Protein AF-V4PHC7-F1 (afdb_monomer_lite)

Foldseek 3Di:
DDDDDDPDDVVVVVVVVVVVVVVPPDDDPDDDDDVDQWDFPAADPLFAKTWTARVVPRFIWIWHWFDFPPDIDIWIFTDDPVLSVCCVVDVVSSSVVLVCVLVVVRVVRTPDHADPRGGHGDGRDPPD

Radius of gyration: 21.09 Å; chains: 1; bounding box: 38×78×30 Å

pLDDT: mean 83.32, std 17.75, range [35.28, 98.62]

Structure (mmCIF, N/CA/C/O backbone):
data_AF-V4PHC7-F1
#
_entry.id   AF-V4PHC7-F1
#
loop_
_atom_site.group_PDB
_atom_site.id
_atom_site.type_symbol
_atom_site.label_atom_id
_atom_site.label_alt_id
_atom_site.label_comp_id
_atom_site.label_asym_id
_atom_site.label_entity_id
_atom_site.label_seq_id
_atom_site.pdbx_PDB_ins_code
_atom_site.Cartn_x
_atom_site.Cartn_y
_atom_site.Cartn_z
_atom_site.occupancy
_atom_site.B_iso_or_equiv
_atom_site.auth_seq_id
_atom_site.auth_comp_id
_atom_site.auth_asym_id
_atom_site.auth_atom_id
_atom_site.pdbx_PDB_model_num
ATOM 1 N N . MET A 1 1 ? -21.328 -63.460 11.878 1.00 35.28 1 MET A N 1
ATOM 2 C CA . MET A 1 1 ? -19.938 -63.668 12.332 1.00 35.28 1 MET A CA 1
ATOM 3 C C . MET A 1 1 ? -19.053 -62.708 11.525 1.00 35.28 1 MET A C 1
ATOM 5 O O . MET A 1 1 ? -18.868 -62.957 10.348 1.00 35.28 1 MET A O 1
ATOM 9 N N . VAL A 1 2 ? -18.762 -61.546 12.148 1.00 56.44 2 VAL A N 1
ATOM 10 C CA . VAL A 1 2 ? -17.719 -60.467 12.045 1.00 56.44 2 VAL A CA 1
ATOM 11 C C . VAL A 1 2 ? -16.686 -60.485 10.881 1.00 56.44 2 VAL A C 1
ATOM 13 O O . VAL A 1 2 ? -16.373 -61.593 10.458 1.00 56.44 2 VAL A O 1
ATOM 16 N N . PRO A 1 3 ? -16.003 -59.374 10.456 1.00 56.47 3 PRO A N 1
ATOM 17 C CA . PRO A 1 3 ? -16.120 -57.897 10.677 1.00 56.47 3 PRO A CA 1
ATOM 18 C C . PRO A 1 3 ? -16.253 -57.087 9.346 1.00 56.47 3 PRO A C 1
ATOM 20 O O . PRO A 1 3 ? -16.046 -57.626 8.270 1.00 56.47 3 PRO A O 1
ATOM 23 N N . GLY A 1 4 ? -16.638 -55.804 9.277 1.00 59.47 4 GLY A N 1
ATOM 24 C CA . GLY A 1 4 ? -16.022 -54.621 9.900 1.00 59.47 4 GLY A CA 1
ATOM 25 C C . GLY A 1 4 ? -14.859 -54.079 9.041 1.00 59.47 4 GLY A C 1
ATOM 26 O O . GLY A 1 4 ? -13.719 -54.490 9.225 1.00 59.47 4 GLY A O 1
ATOM 27 N N . GLY A 1 5 ? -15.146 -53.161 8.106 1.00 46.72 5 GLY A N 1
ATOM 28 C CA . GLY A 1 5 ? -14.182 -52.606 7.143 1.00 46.72 5 GLY A CA 1
ATOM 29 C C . GLY A 1 5 ? -14.080 -51.077 7.183 1.00 4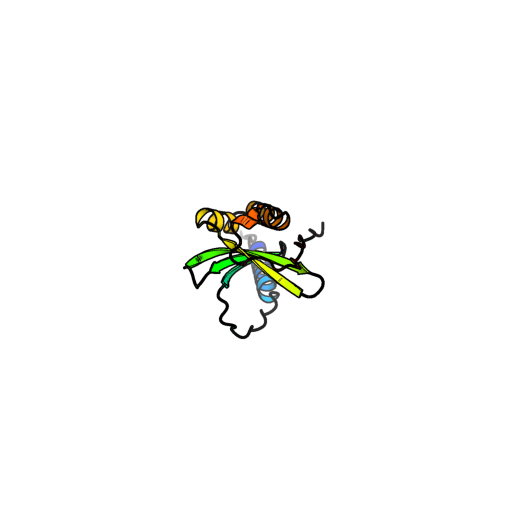6.72 5 GLY A C 1
ATOM 30 O O . GLY A 1 5 ? -14.729 -50.392 6.407 1.00 46.72 5 GLY A O 1
ATOM 31 N N . TRP A 1 6 ? -13.280 -50.576 8.126 1.00 49.25 6 TRP A N 1
ATOM 32 C CA . TRP A 1 6 ? -12.357 -49.436 8.020 1.00 49.25 6 TRP A CA 1
ATOM 33 C C . TRP A 1 6 ? -12.732 -48.245 7.111 1.00 49.25 6 TRP A C 1
ATOM 35 O O . TRP A 1 6 ? -12.314 -48.159 5.959 1.00 49.25 6 TRP A O 1
ATOM 45 N N . VAL A 1 7 ? -13.367 -47.2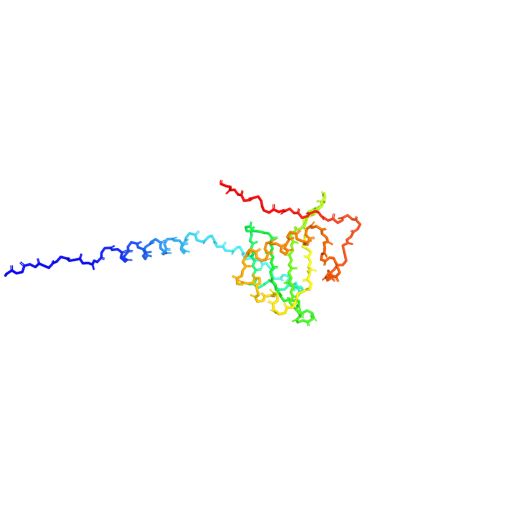25 7.696 1.00 52.34 7 VAL A N 1
ATOM 46 C CA . VAL A 1 7 ? -13.381 -45.846 7.173 1.00 52.34 7 VAL A CA 1
ATOM 47 C C . VAL A 1 7 ? -12.350 -45.044 7.974 1.00 52.34 7 VAL A C 1
ATOM 49 O O . VAL A 1 7 ? -12.683 -44.455 8.995 1.00 52.34 7 VAL A O 1
ATOM 52 N N . GLY A 1 8 ? -11.066 -45.100 7.603 1.00 52.91 8 GLY A N 1
ATOM 53 C CA . GLY A 1 8 ? -10.007 -44.504 8.444 1.00 52.91 8 GLY A CA 1
ATOM 54 C C . GLY A 1 8 ? -8.764 -43.960 7.740 1.00 52.91 8 GLY A C 1
ATOM 55 O O . GLY A 1 8 ? -7.926 -43.351 8.395 1.00 52.91 8 GLY A O 1
ATOM 56 N N . VAL A 1 9 ? -8.615 -44.136 6.424 1.00 53.00 9 VAL A N 1
ATOM 57 C CA . VAL A 1 9 ? -7.340 -43.825 5.741 1.00 53.00 9 VAL A CA 1
ATOM 58 C C . VAL A 1 9 ? -7.288 -42.392 5.179 1.00 53.00 9 VAL A C 1
ATOM 60 O O . VAL A 1 9 ? -6.210 -41.817 5.054 1.00 53.00 9 VAL A O 1
ATOM 63 N N . GLY A 1 10 ? -8.435 -41.760 4.904 1.00 50.09 10 GLY A N 1
ATOM 64 C CA . GLY A 1 10 ? -8.477 -40.439 4.255 1.00 50.09 10 GLY A CA 1
ATOM 65 C C . GLY A 1 10 ? -8.034 -39.262 5.136 1.00 50.09 10 GLY A C 1
ATOM 66 O O . GLY A 1 10 ? -7.378 -38.342 4.654 1.00 50.09 10 GLY A O 1
ATOM 67 N N . VAL A 1 11 ? -8.347 -39.291 6.436 1.00 56.66 11 VAL A N 1
ATOM 68 C CA . VAL A 1 11 ? -8.081 -38.156 7.345 1.00 56.66 11 VAL A CA 1
ATOM 69 C C . VAL A 1 11 ? -6.593 -38.041 7.677 1.00 56.66 11 VAL A C 1
ATOM 71 O O . VAL A 1 11 ? -6.054 -36.937 7.715 1.00 56.66 11 VAL A O 1
ATOM 74 N N . ALA A 1 12 ? -5.903 -39.173 7.846 1.00 61.03 12 ALA A N 1
ATOM 75 C CA . ALA A 1 12 ? -4.482 -39.191 8.181 1.00 61.03 12 ALA A CA 1
ATOM 76 C C . ALA A 1 12 ? -3.617 -38.593 7.059 1.00 61.03 12 ALA A C 1
ATOM 78 O O . ALA A 1 12 ? -2.723 -37.798 7.334 1.00 61.03 12 ALA A O 1
ATOM 79 N N . ALA A 1 13 ? -3.914 -38.908 5.794 1.00 64.69 13 ALA A N 1
ATOM 80 C CA . ALA A 1 13 ? -3.155 -38.393 4.655 1.00 64.69 13 ALA A CA 1
ATOM 81 C C . ALA A 1 13 ? -3.297 -36.869 4.496 1.00 64.69 13 ALA A C 1
ATOM 83 O O . ALA A 1 13 ? -2.303 -36.177 4.281 1.00 64.69 13 ALA A O 1
ATOM 84 N N . ALA A 1 14 ? -4.511 -36.334 4.663 1.00 65.38 14 ALA A N 1
ATOM 85 C CA . ALA A 1 14 ? -4.753 -34.893 4.612 1.00 65.38 14 ALA A CA 1
ATOM 86 C C . ALA A 1 14 ? -4.049 -34.153 5.761 1.00 65.38 14 ALA A C 1
ATOM 88 O O . ALA A 1 14 ? -3.468 -33.090 5.548 1.00 65.38 14 ALA A O 1
ATOM 89 N N . PHE A 1 15 ? -4.036 -34.744 6.960 1.00 72.75 15 PHE A N 1
ATOM 90 C CA . PHE A 1 15 ? -3.337 -34.179 8.112 1.00 72.75 15 PHE A CA 1
ATOM 91 C C . PHE A 1 15 ? -1.820 -34.166 7.910 1.00 72.75 15 PHE A C 1
ATOM 93 O O . PHE A 1 15 ? -1.177 -33.167 8.212 1.00 72.75 15 PHE A O 1
ATOM 100 N N . VAL A 1 16 ? -1.256 -35.236 7.342 1.00 75.44 16 VAL A N 1
ATOM 101 C CA . VAL A 1 16 ? 0.175 -35.331 7.009 1.00 75.44 16 VAL A CA 1
ATOM 102 C C . VAL A 1 16 ? 0.561 -34.322 5.927 1.00 75.44 16 VAL A C 1
ATOM 104 O O . VAL A 1 16 ? 1.596 -33.671 6.052 1.00 75.44 16 VAL A O 1
ATOM 107 N N . LEU A 1 17 ? -0.273 -34.135 4.901 1.00 72.12 17 LEU A N 1
ATOM 108 C CA . LEU A 1 17 ? -0.021 -33.157 3.841 1.00 72.12 17 LEU A CA 1
ATOM 109 C C . LEU A 1 17 ? -0.107 -31.714 4.363 1.00 72.12 17 LEU A C 1
ATOM 111 O O . LEU A 1 17 ? 0.725 -30.882 4.008 1.00 72.12 17 LEU A O 1
ATOM 115 N N . LEU A 1 18 ? -1.069 -31.429 5.247 1.00 74.12 18 LEU A N 1
ATOM 116 C CA . LEU A 1 18 ? -1.203 -30.129 5.904 1.00 74.12 18 LEU A CA 1
ATOM 117 C C . LEU A 1 18 ? -0.020 -29.848 6.842 1.00 74.12 18 LEU A C 1
ATOM 119 O O . LEU A 1 18 ? 0.522 -28.744 6.830 1.00 74.12 18 LEU A O 1
ATOM 123 N N . LEU A 1 19 ? 0.426 -30.851 7.606 1.00 74.25 19 LEU A N 1
ATOM 124 C CA . LEU A 1 19 ? 1.619 -30.739 8.447 1.00 74.25 19 LEU A CA 1
ATOM 125 C C . LEU A 1 19 ? 2.869 -30.492 7.597 1.00 74.25 19 LEU A C 1
ATOM 127 O O . LEU A 1 19 ? 3.679 -29.634 7.933 1.00 74.25 19 LEU A O 1
ATOM 131 N N . LEU A 1 20 ? 3.004 -31.192 6.467 1.00 73.25 20 LEU A N 1
ATOM 132 C CA . LEU A 1 20 ? 4.106 -30.996 5.529 1.00 73.25 20 LEU A CA 1
ATOM 133 C C . LEU A 1 20 ? 4.086 -29.581 4.933 1.00 73.25 20 LEU A C 1
ATOM 135 O O . LEU A 1 20 ? 5.120 -28.925 4.883 1.00 73.25 20 LEU A O 1
ATOM 139 N N . MET A 1 21 ? 2.913 -29.075 4.547 1.00 73.69 21 MET A N 1
ATOM 140 C CA . MET A 1 21 ? 2.740 -27.705 4.047 1.00 73.69 21 MET A CA 1
ATOM 141 C C . MET A 1 21 ? 3.093 -26.646 5.097 1.00 73.69 21 MET A C 1
ATOM 143 O O . MET A 1 21 ? 3.699 -25.633 4.755 1.00 73.69 21 MET A O 1
ATOM 147 N N . LEU A 1 22 ? 2.766 -26.885 6.371 1.00 71.19 22 LEU A N 1
ATOM 148 C CA . LEU A 1 22 ? 3.160 -26.014 7.483 1.00 71.19 22 LEU A CA 1
ATOM 149 C C . LEU A 1 22 ? 4.676 -26.054 7.736 1.00 71.19 22 LEU A C 1
ATOM 151 O O . LEU A 1 22 ? 5.276 -25.014 7.994 1.00 71.19 22 LEU A O 1
ATOM 155 N N . VAL A 1 23 ? 5.313 -27.222 7.604 1.00 69.94 23 VAL A N 1
ATOM 156 C CA . VAL A 1 23 ? 6.765 -27.398 7.803 1.00 69.94 23 VAL A CA 1
ATOM 157 C C . VAL A 1 23 ? 7.590 -26.853 6.627 1.00 69.94 23 VAL A C 1
ATOM 159 O O . VAL A 1 23 ? 8.720 -26.408 6.822 1.00 69.94 23 VAL A O 1
ATOM 162 N N . LEU A 1 24 ? 7.034 -26.818 5.411 1.00 74.25 24 LEU A N 1
ATOM 163 C CA . LEU A 1 24 ? 7.690 -26.247 4.226 1.00 74.25 24 LEU A CA 1
ATOM 164 C C . LEU A 1 24 ? 7.639 -24.711 4.163 1.00 74.25 24 LEU A C 1
ATOM 166 O O . LEU A 1 24 ? 8.209 -24.110 3.245 1.00 74.25 24 LEU A O 1
ATOM 170 N N . GLN A 1 25 ? 7.001 -24.049 5.129 1.00 66.50 25 GLN A N 1
ATOM 171 C CA . GLN A 1 25 ? 7.042 -22.594 5.214 1.00 66.50 25 GLN A CA 1
ATOM 172 C C . GLN A 1 25 ? 8.459 -22.149 5.594 1.00 66.50 25 GLN A C 1
ATOM 174 O O . GLN A 1 25 ? 8.911 -22.329 6.724 1.00 66.50 25 GLN A O 1
ATOM 179 N N . LYS A 1 26 ? 9.187 -21.562 4.635 1.00 66.81 26 LYS A N 1
ATOM 180 C CA . LYS A 1 26 ? 10.526 -21.009 4.884 1.00 66.81 26 LYS A CA 1
ATOM 181 C C . LYS A 1 26 ? 10.462 -20.010 6.051 1.00 66.81 26 LYS A C 1
ATOM 183 O O . LYS A 1 26 ? 9.583 -19.143 6.041 1.00 66.81 26 LYS A O 1
ATOM 188 N N . PRO A 1 27 ? 11.395 -20.070 7.019 1.00 59.03 27 PRO A N 1
ATOM 189 C CA . PRO A 1 27 ? 11.405 -19.137 8.136 1.00 59.03 27 PRO A CA 1
ATOM 190 C C . PRO A 1 27 ? 11.525 -17.703 7.611 1.00 59.03 27 PRO A C 1
ATOM 192 O O . PRO A 1 27 ? 12.406 -17.392 6.802 1.00 59.03 27 PRO A O 1
ATOM 195 N N . LYS A 1 28 ? 10.628 -16.818 8.060 1.00 61.09 28 LYS A N 1
ATOM 196 C CA . LYS A 1 28 ? 10.722 -15.385 7.763 1.00 61.09 28 LYS A CA 1
ATOM 197 C C . LYS A 1 28 ? 12.027 -14.872 8.380 1.00 61.09 28 LYS A C 1
ATOM 199 O O . LYS A 1 28 ? 12.242 -15.030 9.579 1.00 61.09 28 LYS A O 1
ATOM 204 N N . LYS A 1 29 ? 12.919 -14.300 7.563 1.00 58.00 29 LYS A N 1
ATOM 205 C CA . LYS A 1 29 ? 14.182 -13.726 8.055 1.00 58.00 29 LYS A CA 1
ATOM 206 C C . LYS A 1 29 ? 13.873 -12.645 9.104 1.00 58.00 29 LYS A C 1
ATOM 208 O O . LYS A 1 29 ? 12.965 -11.848 8.861 1.00 58.00 29 LYS A O 1
ATOM 213 N N . PRO A 1 30 ? 14.601 -12.588 10.233 1.00 48.62 30 PRO A N 1
ATOM 214 C CA . PRO A 1 30 ? 14.408 -11.531 11.215 1.00 48.62 30 PRO A CA 1
ATOM 215 C C . PRO A 1 30 ? 14.804 -10.191 10.589 1.00 48.62 30 PRO A C 1
ATOM 217 O O . PRO A 1 30 ? 15.944 -9.999 10.166 1.00 48.62 30 PRO A O 1
ATOM 220 N N . VAL A 1 31 ? 13.843 -9.275 10.501 1.00 57.81 31 VAL A N 1
ATOM 221 C CA . VAL A 1 31 ? 14.064 -7.901 10.046 1.00 57.81 31 VAL A CA 1
ATOM 222 C C . VAL A 1 31 ? 14.322 -7.046 11.286 1.00 57.81 31 VAL A C 1
ATOM 224 O O . VAL A 1 31 ? 13.556 -7.097 12.247 1.00 57.81 31 VAL A O 1
ATOM 227 N N . LYS A 1 32 ? 15.422 -6.285 11.294 1.00 44.59 32 LYS A N 1
ATOM 228 C CA . LYS A 1 32 ? 15.722 -5.312 12.356 1.00 44.59 32 LYS A CA 1
ATOM 229 C C . LYS A 1 32 ? 14.581 -4.280 12.387 1.00 44.59 32 LYS A C 1
ATOM 231 O O . LYS A 1 32 ? 14.261 -3.773 11.312 1.00 44.59 32 LYS A O 1
ATOM 236 N N . PRO A 1 33 ? 13.968 -3.959 13.543 1.00 51.72 33 PRO A N 1
ATOM 237 C CA . PRO A 1 33 ? 12.849 -3.029 13.570 1.00 51.72 33 PRO A CA 1
ATOM 238 C C . PRO A 1 33 ? 13.373 -1.630 13.248 1.00 51.72 33 PRO A C 1
ATOM 240 O O . PRO A 1 33 ? 13.948 -0.942 14.088 1.00 51.72 33 PRO A O 1
ATOM 243 N N . VAL A 1 34 ? 13.221 -1.227 11.993 1.00 58.34 34 VAL A N 1
ATOM 244 C CA . VAL A 1 34 ? 13.156 0.185 11.643 1.00 58.34 34 VAL A CA 1
ATOM 245 C C . VAL A 1 34 ? 11.807 0.643 12.187 1.00 58.34 34 VAL A C 1
ATOM 247 O O . VAL A 1 34 ? 10.797 0.021 11.860 1.00 58.34 34 VAL A O 1
ATOM 250 N N . ILE A 1 35 ? 11.775 1.660 13.055 1.00 60.84 35 ILE A N 1
ATOM 251 C CA . ILE A 1 35 ? 10.505 2.281 13.453 1.00 60.84 35 ILE A CA 1
ATOM 252 C C . ILE A 1 35 ? 9.973 2.988 12.204 1.00 60.84 35 ILE A C 1
ATOM 254 O O . ILE A 1 35 ? 10.343 4.119 11.894 1.00 60.84 35 ILE A O 1
ATOM 258 N N . SER A 1 36 ? 9.207 2.235 11.423 1.00 80.25 36 SER A N 1
ATOM 259 C CA . SER A 1 36 ? 8.533 2.666 10.212 1.00 80.25 36 SER A CA 1
ATOM 260 C C . SER A 1 36 ? 7.210 3.285 10.623 1.00 80.25 36 SER A C 1
ATOM 262 O O . SER A 1 36 ? 6.449 2.667 11.357 1.00 80.25 36 SER A O 1
ATOM 264 N N . ARG A 1 37 ? 6.916 4.486 10.123 1.00 91.88 37 ARG A N 1
ATOM 265 C CA . ARG A 1 37 ? 5.602 5.120 10.288 1.00 91.88 37 ARG A CA 1
ATOM 266 C C . ARG A 1 37 ? 4.461 4.216 9.804 1.00 91.88 37 ARG A C 1
ATOM 268 O O . ARG A 1 37 ? 3.355 4.286 10.331 1.00 91.88 37 ARG A O 1
ATOM 275 N N . PHE A 1 38 ? 4.720 3.422 8.772 1.00 94.50 38 PHE A N 1
ATOM 276 C CA . PHE A 1 38 ? 3.745 2.532 8.165 1.00 94.50 38 PHE A CA 1
ATOM 277 C C . PHE A 1 38 ? 3.934 1.125 8.715 1.00 94.50 38 PHE A C 1
ATOM 279 O O . PHE A 1 38 ? 5.007 0.528 8.575 1.00 94.50 38 PHE A O 1
ATOM 286 N N . LYS A 1 39 ? 2.884 0.610 9.351 1.00 95.56 39 LYS A N 1
ATOM 287 C CA . LYS A 1 39 ? 2.837 -0.745 9.883 1.00 95.56 39 LYS A CA 1
ATOM 288 C C . LYS A 1 39 ? 1.945 -1.614 9.011 1.00 95.56 39 LYS A C 1
ATOM 290 O O . LYS A 1 39 ? 0.721 -1.496 9.063 1.00 95.56 39 LYS A O 1
ATOM 295 N N . ASP A 1 40 ? 2.566 -2.522 8.270 1.00 95.75 40 ASP A N 1
ATOM 296 C CA . ASP A 1 40 ? 1.851 -3.510 7.469 1.00 95.75 40 ASP A CA 1
ATOM 297 C C . ASP A 1 40 ? 1.063 -4.475 8.359 1.00 95.75 40 ASP A C 1
ATOM 299 O O . ASP A 1 40 ? 1.582 -5.048 9.323 1.00 95.75 40 ASP A O 1
ATOM 303 N N . THR A 1 41 ? -0.193 -4.698 7.996 1.00 96.62 41 THR A N 1
ATOM 304 C CA . THR A 1 41 ? -1.073 -5.704 8.602 1.00 96.62 41 THR A CA 1
ATOM 305 C C . THR A 1 41 ? -1.322 -6.869 7.649 1.00 96.62 41 THR A C 1
ATOM 307 O O . THR A 1 41 ? -1.481 -8.005 8.095 1.00 96.62 41 THR A O 1
ATOM 310 N N . LEU A 1 42 ? -1.288 -6.611 6.338 1.00 96.44 42 LEU A N 1
ATOM 311 C CA . LEU A 1 42 ? -1.422 -7.609 5.283 1.00 96.44 42 LEU A CA 1
ATOM 312 C C . LEU A 1 42 ? -0.445 -7.297 4.151 1.00 96.44 42 LEU A C 1
ATOM 314 O O . LEU A 1 42 ? -0.372 -6.170 3.677 1.00 96.44 42 LEU A O 1
ATOM 318 N N . VAL A 1 43 ? 0.273 -8.317 3.678 1.00 95.56 43 VAL A N 1
ATOM 319 C CA . VAL A 1 43 ? 1.188 -8.206 2.534 1.00 95.56 43 VAL A CA 1
ATOM 320 C C . VAL A 1 43 ? 0.827 -9.275 1.515 1.00 95.56 43 VAL A C 1
ATOM 322 O O . VAL A 1 43 ? 0.944 -10.468 1.806 1.00 95.56 43 VAL A O 1
ATOM 325 N N . ASN A 1 44 ? 0.439 -8.854 0.313 1.00 93.81 44 ASN A N 1
ATOM 326 C CA . ASN A 1 44 ? 0.189 -9.740 -0.813 1.00 93.81 44 ASN A CA 1
ATOM 327 C C . ASN A 1 44 ? 1.339 -9.625 -1.819 1.00 93.81 44 ASN A C 1
ATOM 329 O O . ASN A 1 44 ? 1.408 -8.697 -2.622 1.00 93.81 44 ASN A O 1
ATOM 333 N N . ARG A 1 45 ? 2.270 -10.582 -1.761 1.00 91.12 45 ARG A N 1
ATOM 334 C CA . ARG A 1 45 ? 3.454 -10.592 -2.636 1.00 91.12 45 ARG A CA 1
ATOM 335 C C . ARG A 1 45 ? 3.128 -10.998 -4.064 1.00 91.12 45 ARG A C 1
ATOM 337 O O . ARG A 1 45 ? 3.767 -10.492 -4.981 1.00 91.12 45 ARG A O 1
ATOM 344 N N . ASP A 1 46 ? 2.134 -11.864 -4.236 1.00 90.75 46 ASP A N 1
ATOM 345 C CA . ASP A 1 46 ? 1.723 -12.342 -5.552 1.00 90.75 46 ASP A CA 1
ATOM 346 C C . ASP A 1 46 ? 1.112 -11.219 -6.379 1.00 90.75 46 ASP A C 1
ATOM 348 O O . ASP A 1 46 ? 1.203 -11.274 -7.593 1.00 90.75 46 ASP A O 1
ATOM 352 N N . HIS A 1 47 ? 0.558 -10.187 -5.735 1.00 91.31 47 HIS A N 1
ATOM 353 C CA . HIS A 1 47 ? -0.033 -9.016 -6.387 1.00 91.31 47 HIS A CA 1
ATOM 354 C C . HIS A 1 47 ? 0.671 -7.686 -6.069 1.00 91.31 47 HIS A C 1
ATOM 356 O O . HIS A 1 47 ? 0.228 -6.629 -6.519 1.00 91.31 47 HIS A O 1
ATOM 362 N N . ARG A 1 48 ? 1.792 -7.742 -5.338 1.00 91.75 48 ARG A N 1
ATOM 363 C CA . ARG A 1 48 ? 2.679 -6.609 -5.013 1.00 91.75 48 ARG A CA 1
ATOM 364 C C . ARG A 1 48 ? 1.955 -5.406 -4.402 1.00 91.75 48 ARG A C 1
ATOM 366 O O . ARG A 1 48 ? 2.120 -4.271 -4.852 1.00 91.75 48 ARG A O 1
ATOM 373 N N . TYR A 1 49 ? 1.153 -5.676 -3.376 1.00 95.06 49 TYR A N 1
ATOM 374 C CA . TYR A 1 49 ? 0.541 -4.642 -2.547 1.00 95.06 49 TYR A CA 1
ATOM 375 C C . TYR A 1 49 ? 0.589 -4.999 -1.058 1.00 95.06 49 TYR A C 1
ATOM 377 O O . TYR A 1 49 ? 0.699 -6.173 -0.682 1.00 95.06 49 TYR A O 1
ATOM 385 N N . CYS A 1 50 ? 0.458 -3.990 -0.200 1.00 96.50 50 CYS A N 1
ATOM 386 C CA . CYS A 1 50 ? 0.206 -4.173 1.227 1.00 96.50 50 CYS A CA 1
ATOM 387 C C . CYS A 1 50 ? -0.928 -3.273 1.733 1.00 96.50 50 CYS A C 1
ATOM 389 O O . CYS A 1 50 ? -1.283 -2.267 1.120 1.00 96.50 50 CYS A O 1
ATOM 391 N N . LEU A 1 51 ? -1.512 -3.678 2.857 1.00 98.12 51 LEU A N 1
ATOM 392 C CA . LEU A 1 51 ? -2.438 -2.887 3.658 1.00 98.12 51 LEU A CA 1
ATOM 393 C C . LEU A 1 51 ? -1.815 -2.674 5.031 1.00 98.12 51 LEU A C 1
ATOM 395 O O . LEU A 1 51 ? -1.087 -3.541 5.529 1.00 98.12 51 LEU A O 1
ATOM 399 N N . GLY A 1 52 ? -2.156 -1.568 5.679 1.00 97.75 52 GLY A N 1
ATOM 400 C CA . GLY A 1 52 ? -1.665 -1.326 7.022 1.00 97.75 52 GLY A CA 1
ATOM 401 C C . GLY A 1 52 ? -2.238 -0.100 7.700 1.00 97.75 52 GLY A C 1
ATOM 402 O O . GLY A 1 52 ? -3.233 0.480 7.263 1.00 97.75 52 GLY A O 1
ATOM 403 N N . ILE A 1 53 ? -1.585 0.261 8.799 1.00 97.50 53 ILE A N 1
ATOM 404 C CA . ILE A 1 53 ? -1.924 1.403 9.642 1.00 97.50 53 ILE A CA 1
ATOM 405 C C . ILE A 1 53 ? -0.781 2.413 9.573 1.00 97.50 53 ILE A C 1
ATOM 407 O O . ILE A 1 53 ? 0.385 2.075 9.785 1.00 97.50 53 ILE A O 1
ATOM 411 N N . ASP A 1 54 ? -1.120 3.663 9.285 1.00 96.25 54 ASP A N 1
ATOM 412 C CA . ASP A 1 54 ? -0.216 4.792 9.452 1.00 96.25 54 ASP A CA 1
ATOM 413 C C . ASP A 1 54 ? -0.172 5.156 10.940 1.00 96.25 54 ASP A C 1
ATOM 415 O O . ASP A 1 54 ? -1.069 5.825 11.451 1.00 96.25 54 ASP A O 1
ATOM 419 N N . GLU A 1 55 ? 0.874 4.733 11.650 1.00 95.12 55 GLU A N 1
ATOM 420 C CA . GLU A 1 55 ? 1.007 4.920 13.101 1.00 95.12 55 GLU A CA 1
ATOM 421 C C . GLU A 1 55 ? 1.071 6.400 13.515 1.00 95.12 55 GLU A C 1
ATOM 423 O O . GLU A 1 55 ? 0.855 6.724 14.681 1.00 95.12 55 GLU A O 1
ATOM 428 N N . ARG A 1 56 ? 1.317 7.324 12.573 1.00 93.44 56 ARG A N 1
ATOM 429 C CA . ARG A 1 56 ? 1.288 8.767 12.847 1.00 93.44 56 ARG A CA 1
ATOM 430 C C . ARG A 1 56 ? -0.132 9.327 12.913 1.00 93.44 56 ARG A C 1
ATOM 432 O O . ARG A 1 56 ? -0.362 10.285 13.644 1.00 93.44 56 ARG A O 1
ATOM 439 N N . THR A 1 57 ? -1.055 8.794 12.114 1.00 93.62 57 THR A N 1
ATOM 440 C CA . THR A 1 57 ? -2.427 9.324 11.990 1.00 93.62 57 THR A CA 1
ATOM 441 C C . THR A 1 57 ? -3.486 8.388 12.567 1.00 93.62 57 THR A C 1
ATOM 443 O O . THR A 1 57 ? -4.599 8.830 12.833 1.00 93.62 57 THR A O 1
ATOM 446 N N . GLY A 1 58 ? -3.158 7.108 12.752 1.00 95.31 58 GLY A N 1
ATOM 447 C CA . GLY A 1 58 ? -4.112 6.045 13.068 1.00 95.31 58 GLY A CA 1
ATOM 448 C C . GLY A 1 58 ? -4.981 5.620 11.878 1.00 95.31 58 GLY A C 1
ATOM 449 O O . GLY A 1 58 ? -5.835 4.755 12.043 1.00 95.31 58 GLY A O 1
ATOM 450 N N . GLY A 1 59 ? -4.791 6.218 10.696 1.00 97.44 59 GLY A N 1
ATOM 451 C CA . GLY A 1 59 ? -5.549 5.899 9.489 1.00 97.44 59 GLY A CA 1
ATOM 452 C C . GLY A 1 59 ? -5.056 4.635 8.784 1.00 97.44 59 GLY A C 1
ATOM 453 O O . GLY A 1 59 ? -3.927 4.185 8.990 1.00 97.44 59 GLY A O 1
ATOM 454 N N . TYR A 1 60 ? -5.900 4.084 7.911 1.00 98.50 60 TYR A N 1
ATOM 455 C CA . TYR A 1 60 ? -5.556 2.931 7.083 1.00 98.50 60 TYR A CA 1
ATOM 456 C C . TYR A 1 60 ? -4.871 3.362 5.786 1.00 98.50 60 TYR A C 1
ATOM 458 O O . TYR A 1 60 ? -5.184 4.411 5.212 1.00 98.50 60 TYR A O 1
ATOM 466 N N . PHE A 1 61 ? -3.962 2.523 5.294 1.00 98.50 61 PHE A N 1
ATOM 467 C CA . PHE A 1 61 ? -3.321 2.727 4.001 1.00 98.50 61 PHE A CA 1
ATOM 468 C C . PHE A 1 61 ? -3.370 1.484 3.112 1.00 98.50 61 PHE A C 1
ATOM 470 O O . PHE A 1 61 ? -3.461 0.350 3.588 1.00 98.50 61 PHE A O 1
ATOM 477 N N . PHE A 1 62 ? -3.250 1.739 1.811 1.00 98.50 62 PHE A N 1
ATOM 478 C CA . PHE A 1 62 ? -2.912 0.778 0.768 1.00 98.50 62 PHE A CA 1
ATOM 479 C C . PHE A 1 62 ? -1.566 1.183 0.168 1.00 98.50 62 PHE A C 1
ATOM 481 O O . PHE A 1 62 ? -1.398 2.359 -0.156 1.00 98.50 62 PHE A O 1
ATOM 488 N N . ALA A 1 63 ? -0.625 0.257 0.000 1.00 97.38 63 ALA A N 1
ATOM 489 C CA . ALA A 1 63 ? 0.639 0.551 -0.665 1.00 97.38 63 ALA A CA 1
ATOM 490 C C . ALA A 1 63 ? 0.905 -0.363 -1.859 1.00 97.38 63 ALA A C 1
ATOM 492 O O . ALA A 1 63 ? 0.546 -1.541 -1.848 1.00 97.38 63 ALA A O 1
ATOM 493 N N . ILE A 1 64 ? 1.551 0.198 -2.881 1.00 96.00 64 ILE A N 1
ATOM 494 C CA . ILE A 1 64 ? 2.068 -0.531 -4.043 1.00 96.00 64 ILE A CA 1
ATOM 495 C C . ILE A 1 64 ? 3.572 -0.314 -4.165 1.00 96.00 64 ILE A C 1
ATOM 497 O O . ILE A 1 64 ? 4.064 0.786 -3.910 1.00 96.00 64 ILE A O 1
ATOM 501 N N . ASN A 1 65 ? 4.290 -1.339 -4.624 1.00 92.88 65 ASN A N 1
ATOM 502 C CA . ASN A 1 65 ? 5.689 -1.179 -5.001 1.00 92.88 65 ASN A CA 1
ATOM 503 C C . ASN A 1 65 ? 5.778 -0.506 -6.379 1.00 92.88 65 ASN A C 1
ATOM 505 O O . ASN A 1 65 ? 5.161 -0.958 -7.352 1.00 92.88 65 ASN A O 1
ATOM 509 N N . VAL A 1 66 ? 6.592 0.538 -6.482 1.00 92.25 66 VAL A N 1
ATOM 510 C CA . VAL A 1 66 ? 6.920 1.210 -7.740 1.00 92.25 66 VAL A CA 1
ATOM 511 C C . VAL A 1 66 ? 8.430 1.236 -7.943 1.00 92.25 66 VAL A C 1
ATOM 513 O O . VAL A 1 66 ? 9.213 1.285 -6.995 1.00 92.25 66 VAL A O 1
ATOM 516 N N . VAL A 1 67 ? 8.855 1.200 -9.203 1.00 91.44 67 VAL A N 1
ATOM 517 C CA . VAL A 1 67 ? 10.275 1.135 -9.567 1.00 91.44 67 VAL A CA 1
ATOM 518 C C . VAL A 1 67 ? 10.625 2.307 -10.466 1.00 91.44 67 VAL A C 1
ATOM 520 O O . VAL A 1 67 ? 9.953 2.550 -11.467 1.00 91.44 67 VAL A O 1
ATOM 523 N N . ASN A 1 68 ? 11.694 3.023 -10.133 1.00 90.25 68 ASN A N 1
ATOM 524 C CA . ASN A 1 68 ? 12.363 3.936 -11.055 1.00 90.25 68 ASN A CA 1
ATOM 525 C C . ASN A 1 68 ? 13.763 3.377 -11.411 1.00 90.25 68 ASN A C 1
ATOM 527 O O . ASN A 1 68 ? 14.159 2.341 -10.876 1.00 90.25 68 ASN A O 1
ATOM 531 N N . PRO A 1 69 ? 14.543 4.026 -12.297 1.00 89.38 69 PRO A N 1
ATOM 532 C CA . PRO A 1 69 ? 15.860 3.518 -12.699 1.00 89.38 69 PRO A CA 1
ATOM 533 C C . PRO A 1 69 ? 16.892 3.346 -11.569 1.00 89.38 69 PRO A C 1
ATOM 535 O O . PRO A 1 69 ? 17.926 2.723 -11.793 1.00 89.38 69 PRO A O 1
ATOM 538 N N . TYR A 1 70 ? 16.650 3.915 -10.385 1.00 89.88 70 TYR A N 1
ATOM 539 C CA . TYR A 1 70 ? 17.612 3.978 -9.283 1.00 89.88 70 TYR A CA 1
ATOM 540 C C . TYR A 1 70 ? 17.170 3.206 -8.036 1.00 89.88 70 TYR A C 1
ATOM 542 O O . TYR A 1 70 ? 18.023 2.748 -7.278 1.00 89.88 70 TYR A O 1
ATOM 550 N N . ILE A 1 71 ? 15.864 3.096 -7.788 1.00 88.62 71 ILE A N 1
ATOM 551 C CA . ILE A 1 71 ? 15.314 2.537 -6.554 1.00 88.62 71 ILE A CA 1
ATOM 552 C C . ILE A 1 71 ? 13.917 1.940 -6.776 1.00 88.62 71 ILE A C 1
ATOM 554 O O . ILE A 1 71 ? 13.129 2.420 -7.593 1.00 88.62 71 ILE A O 1
ATOM 558 N N . GLU A 1 72 ? 13.616 0.897 -6.005 1.00 88.88 72 GLU A N 1
ATOM 559 C CA . GLU A 1 72 ? 12.261 0.407 -5.755 1.00 88.88 72 GLU A CA 1
ATOM 560 C C . GLU A 1 72 ? 11.787 0.960 -4.409 1.00 88.88 72 GLU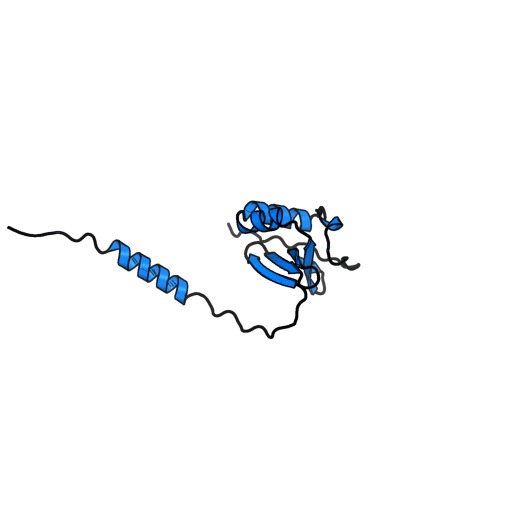 A C 1
ATOM 562 O O . GLU A 1 72 ? 12.515 0.888 -3.416 1.00 88.88 72 GLU A O 1
ATOM 567 N N . TYR A 1 73 ? 10.593 1.542 -4.387 1.00 89.69 73 TYR A N 1
ATOM 568 C CA . TYR A 1 73 ? 10.011 2.137 -3.190 1.00 89.69 73 TYR A CA 1
ATOM 569 C C . TYR A 1 73 ? 8.494 1.950 -3.171 1.00 89.69 73 TYR A C 1
ATOM 571 O O . TYR A 1 73 ? 7.889 1.605 -4.187 1.00 89.69 73 TYR A O 1
ATOM 579 N N . ASP A 1 74 ? 7.886 2.191 -2.013 1.00 92.38 74 ASP A N 1
ATOM 580 C CA . ASP A 1 74 ? 6.446 2.041 -1.828 1.00 92.38 74 ASP A CA 1
ATOM 581 C C . ASP A 1 74 ? 5.735 3.387 -1.937 1.00 92.38 74 ASP A C 1
ATOM 583 O O . ASP A 1 74 ? 6.170 4.390 -1.367 1.00 92.38 74 ASP A O 1
ATOM 587 N N . GLU A 1 75 ? 4.615 3.404 -2.654 1.00 95.12 75 GLU A N 1
ATOM 588 C CA . GLU A 1 75 ? 3.676 4.523 -2.642 1.00 95.12 75 GLU A CA 1
ATOM 589 C C . GLU A 1 75 ? 2.493 4.202 -1.739 1.00 95.12 75 GLU A C 1
ATOM 591 O O . GLU A 1 75 ? 1.813 3.201 -1.951 1.00 95.12 75 GLU A O 1
ATOM 596 N N . TYR A 1 76 ? 2.229 5.077 -0.766 1.00 97.12 76 TYR A N 1
ATOM 597 C CA . TYR A 1 76 ? 1.192 4.899 0.249 1.00 97.12 76 TYR A CA 1
ATOM 598 C C . TYR A 1 76 ? -0.033 5.772 -0.042 1.00 97.12 76 TYR A C 1
ATOM 600 O O . TYR A 1 76 ? 0.072 6.997 -0.150 1.00 97.12 76 TYR A O 1
ATOM 608 N N . TYR A 1 77 ? -1.207 5.149 -0.101 1.00 98.31 77 TYR A N 1
ATOM 609 C CA . TYR A 1 77 ? -2.499 5.771 -0.383 1.00 98.31 77 TYR A CA 1
ATOM 610 C C . TYR A 1 77 ? -3.396 5.669 0.848 1.00 98.31 77 TYR A C 1
ATOM 612 O O . TYR A 1 77 ? -3.568 4.583 1.399 1.00 98.31 77 TYR A O 1
ATOM 620 N N . ALA A 1 78 ? -3.994 6.780 1.272 1.00 98.38 78 ALA A N 1
ATOM 621 C CA . ALA A 1 78 ? -4.963 6.773 2.361 1.00 98.38 78 ALA A CA 1
ATOM 622 C C . ALA A 1 78 ? -6.253 6.061 1.928 1.00 98.38 78 ALA A C 1
ATOM 624 O O . ALA A 1 78 ? -6.829 6.379 0.879 1.00 98.38 78 ALA A O 1
ATOM 625 N N . ILE A 1 79 ? -6.731 5.126 2.751 1.00 98.62 79 ILE A N 1
ATOM 626 C CA . ILE A 1 79 ? -7.985 4.406 2.518 1.00 98.62 79 ILE A CA 1
ATOM 627 C C . ILE A 1 79 ? -8.932 4.487 3.708 1.00 98.62 79 ILE A C 1
ATOM 629 O O . ILE A 1 79 ? -8.518 4.668 4.851 1.00 98.62 79 ILE A O 1
ATOM 633 N N . SER A 1 80 ? -10.227 4.386 3.421 1.00 98.56 80 SER A N 1
ATOM 634 C CA . SER A 1 80 ? -11.256 4.280 4.450 1.00 98.56 80 SER A CA 1
ATOM 635 C C . SER A 1 80 ? -11.222 2.906 5.122 1.00 98.56 80 SER A C 1
ATOM 637 O O . SER A 1 80 ? -10.717 1.928 4.571 1.00 98.56 80 SER A O 1
ATOM 639 N N . GLU A 1 81 ? -11.824 2.806 6.303 1.00 98.25 81 GLU A N 1
ATOM 640 C CA . GLU A 1 81 ? -11.993 1.529 7.006 1.00 98.25 81 GLU A CA 1
ATOM 641 C C . GLU A 1 81 ? -12.820 0.511 6.200 1.00 98.25 81 GLU A C 1
ATOM 643 O O . GLU A 1 81 ? -12.538 -0.690 6.221 1.00 98.25 81 GLU A O 1
ATOM 648 N N . ALA A 1 82 ? -13.814 0.991 5.445 1.00 98.56 82 ALA A N 1
ATOM 649 C CA . ALA A 1 82 ? -14.642 0.154 4.581 1.00 98.56 82 ALA A CA 1
ATOM 650 C C . ALA A 1 82 ? -13.826 -0.441 3.423 1.00 98.56 82 ALA A C 1
ATOM 652 O O . ALA A 1 82 ? -13.919 -1.638 3.149 1.00 98.56 82 ALA A O 1
ATOM 653 N N . GLU A 1 83 ? -12.982 0.369 2.779 1.00 98.56 83 GLU A N 1
ATOM 654 C CA . GLU A 1 83 ? -12.050 -0.101 1.748 1.00 98.56 83 GLU A CA 1
ATOM 655 C C . GLU A 1 83 ? -11.019 -1.067 2.336 1.00 98.56 83 GLU A C 1
ATOM 657 O O . GLU A 1 83 ? -10.806 -2.139 1.781 1.00 98.56 83 GLU A O 1
ATOM 662 N N . TYR A 1 84 ? -10.440 -0.748 3.496 1.00 98.56 84 TYR A N 1
ATOM 663 C CA . TYR A 1 84 ? -9.491 -1.623 4.187 1.00 98.56 84 TYR A CA 1
ATOM 664 C C . TYR A 1 84 ? -10.098 -2.997 4.512 1.00 98.56 84 TYR A C 1
ATOM 666 O O . TYR A 1 84 ? -9.462 -4.028 4.289 1.00 98.56 84 TYR A O 1
ATOM 674 N N . SER A 1 85 ? -11.346 -3.030 4.984 1.00 98.31 85 SER A N 1
ATOM 675 C CA . SER A 1 85 ? -12.081 -4.277 5.236 1.00 98.31 85 SER A CA 1
ATOM 676 C C . SER A 1 85 ? -12.386 -5.033 3.940 1.00 98.31 85 SER A C 1
ATOM 678 O O . SER A 1 85 ? -12.217 -6.250 3.876 1.00 98.31 85 SER A O 1
ATOM 680 N N . THR A 1 86 ? -12.778 -4.314 2.884 1.00 98.56 86 THR A N 1
ATOM 681 C CA . THR A 1 86 ? -13.063 -4.899 1.565 1.00 98.56 86 THR A CA 1
ATOM 682 C C . THR A 1 86 ? -11.815 -5.541 0.969 1.00 98.56 86 THR A C 1
ATOM 684 O O . THR A 1 86 ? -11.856 -6.696 0.570 1.00 98.56 86 THR A O 1
ATOM 687 N N . PHE A 1 87 ? -10.681 -4.842 0.967 1.00 98.25 87 PHE A N 1
ATOM 688 C CA . PHE A 1 87 ? -9.432 -5.334 0.383 1.00 98.25 87 PHE A CA 1
ATOM 689 C C . PHE A 1 87 ? -8.795 -6.489 1.167 1.00 98.25 87 PHE A C 1
ATOM 691 O O . PHE A 1 87 ? -8.006 -7.246 0.602 1.00 98.25 87 PHE A O 1
ATOM 698 N N . GLN A 1 88 ? -9.128 -6.647 2.452 1.00 97.12 88 GLN A N 1
ATOM 699 C CA . GLN A 1 88 ? -8.769 -7.847 3.214 1.00 97.12 88 GLN A CA 1
ATOM 700 C C . GLN A 1 88 ? -9.586 -9.074 2.798 1.00 97.12 88 GLN A C 1
ATOM 702 O O . GLN A 1 88 ? -9.053 -10.183 2.795 1.00 97.12 88 GLN A O 1
ATOM 707 N N . ALA A 1 89 ? -10.868 -8.887 2.480 1.00 97.38 89 ALA A N 1
ATOM 708 C CA . ALA A 1 89 ? -11.787 -9.975 2.156 1.00 97.38 89 ALA A CA 1
ATOM 709 C C . ALA A 1 89 ? -11.796 -10.339 0.660 1.00 97.38 89 ALA A C 1
ATOM 711 O O . ALA A 1 89 ? -12.008 -11.500 0.314 1.00 97.38 89 ALA A O 1
ATOM 712 N N . ASP A 1 90 ? -11.558 -9.364 -0.217 1.00 97.75 90 ASP A N 1
ATOM 713 C CA . ASP A 1 90 ? -11.638 -9.495 -1.668 1.00 97.75 90 ASP A CA 1
ATOM 714 C C . ASP A 1 90 ? -10.319 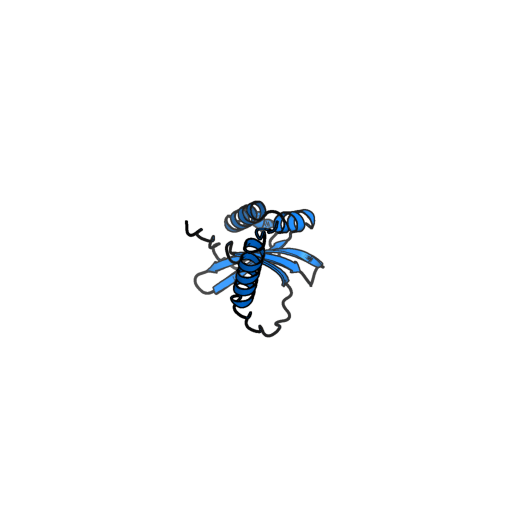-9.072 -2.332 1.00 97.75 90 ASP A C 1
ATOM 716 O O . ASP A 1 90 ? -10.012 -7.891 -2.530 1.00 97.75 90 ASP A O 1
ATOM 720 N N . VAL A 1 91 ? -9.534 -10.084 -2.708 1.00 96.31 91 VAL A N 1
ATOM 721 C CA . VAL A 1 91 ? -8.256 -9.904 -3.404 1.00 96.31 91 VAL A CA 1
ATOM 722 C C . VAL A 1 91 ? -8.453 -9.291 -4.790 1.00 96.31 91 VAL A C 1
ATOM 724 O O . VAL A 1 91 ? -7.615 -8.501 -5.220 1.00 96.31 91 VAL A O 1
ATOM 727 N N . ALA A 1 92 ? -9.542 -9.609 -5.495 1.00 96.88 92 ALA A N 1
ATOM 728 C CA . ALA A 1 92 ? -9.783 -9.061 -6.827 1.00 96.88 92 ALA A CA 1
ATOM 729 C C . ALA A 1 92 ? -10.039 -7.550 -6.751 1.00 96.88 92 ALA A C 1
ATOM 731 O O . ALA A 1 92 ? -9.454 -6.791 -7.527 1.00 96.88 92 ALA A O 1
ATOM 732 N N . ALA A 1 93 ? -10.821 -7.103 -5.763 1.00 98.00 93 ALA A N 1
ATOM 733 C CA . ALA A 1 93 ? -11.024 -5.681 -5.495 1.00 98.00 93 ALA A CA 1
ATOM 734 C C . ALA A 1 93 ? -9.705 -4.962 -5.156 1.00 98.00 93 ALA A C 1
ATOM 736 O O . ALA A 1 93 ? -9.430 -3.886 -5.691 1.00 98.00 93 ALA A O 1
ATOM 737 N N . ALA A 1 94 ? -8.855 -5.571 -4.322 1.00 97.81 94 ALA A N 1
ATOM 738 C CA . ALA A 1 94 ? -7.543 -5.019 -3.982 1.00 97.81 94 ALA A CA 1
ATOM 739 C C . ALA A 1 94 ? -6.610 -4.919 -5.204 1.00 97.81 94 ALA A C 1
ATOM 741 O O . ALA A 1 94 ? -5.914 -3.919 -5.380 1.00 97.81 94 ALA A O 1
ATOM 742 N N . VAL A 1 95 ? -6.618 -5.929 -6.079 1.00 97.12 95 VAL A N 1
ATOM 743 C CA . VAL A 1 95 ? -5.832 -5.943 -7.323 1.00 97.12 95 VAL A CA 1
ATOM 744 C C . VAL A 1 95 ? -6.288 -4.846 -8.282 1.00 97.12 95 VAL A C 1
ATOM 746 O O . VAL A 1 95 ? -5.449 -4.146 -8.850 1.00 97.12 95 VAL A O 1
ATOM 749 N N . GLU A 1 96 ? -7.595 -4.661 -8.467 1.00 97.44 96 GLU A N 1
ATOM 750 C CA . GLU A 1 96 ? -8.103 -3.578 -9.314 1.00 97.44 96 GLU A CA 1
ATOM 751 C C . GLU A 1 96 ? -7.760 -2.199 -8.746 1.00 97.44 96 GLU A C 1
ATOM 753 O O . GLU A 1 96 ? -7.347 -1.307 -9.495 1.00 97.44 96 GLU A O 1
ATOM 758 N N . PHE A 1 97 ? -7.814 -2.043 -7.420 1.00 98.00 97 PHE A N 1
ATOM 759 C CA . PHE A 1 97 ? -7.360 -0.822 -6.768 1.00 98.00 97 PHE A CA 1
ATOM 760 C C . PHE A 1 97 ? -5.861 -0.571 -7.000 1.00 98.00 97 PHE A C 1
ATOM 762 O O . PHE A 1 97 ? -5.498 0.515 -7.455 1.00 98.00 97 PHE A O 1
ATOM 769 N N . ALA A 1 98 ? -5.000 -1.579 -6.817 1.00 97.19 98 ALA A N 1
ATOM 770 C CA . ALA A 1 98 ? -3.562 -1.475 -7.086 1.00 97.19 98 ALA A CA 1
ATOM 771 C C . ALA A 1 98 ? -3.270 -1.053 -8.537 1.00 97.19 98 ALA A C 1
ATOM 773 O O . ALA A 1 98 ? -2.438 -0.177 -8.782 1.00 97.19 98 ALA A O 1
ATOM 774 N N . LYS A 1 99 ? -3.999 -1.614 -9.511 1.00 96.06 99 LYS A N 1
ATOM 775 C CA . LYS A 1 99 ? -3.888 -1.207 -10.919 1.00 96.06 99 LYS A CA 1
ATOM 776 C C . LYS A 1 99 ? -4.313 0.249 -11.124 1.00 96.06 99 LYS A C 1
ATOM 778 O O . LYS A 1 99 ? -3.661 0.949 -11.892 1.00 96.06 99 LYS A O 1
ATOM 783 N N . SER A 1 100 ? -5.369 0.715 -10.452 1.00 97.56 100 SER A N 1
ATOM 784 C CA . SER A 1 100 ? -5.798 2.122 -10.523 1.00 97.56 100 SER A CA 1
ATOM 785 C C . SER A 1 100 ? -4.750 3.086 -9.950 1.00 97.56 100 SER A C 1
ATOM 787 O O . SER A 1 100 ? -4.479 4.124 -10.553 1.00 97.56 100 SER A O 1
ATOM 789 N N . CYS A 1 101 ? -4.070 2.704 -8.860 1.00 96.75 101 CYS A N 1
ATOM 790 C CA . CYS A 1 101 ? -2.911 3.428 -8.332 1.00 96.75 101 CYS A CA 1
ATOM 791 C C . CYS A 1 101 ? -1.764 3.462 -9.351 1.00 96.75 101 CYS A C 1
ATOM 793 O O . CYS A 1 101 ? -1.192 4.518 -9.608 1.00 96.75 101 CYS A O 1
ATOM 795 N N . GLY A 1 102 ? -1.476 2.328 -10.000 1.00 93.88 102 GLY A N 1
ATOM 796 C CA . GLY A 1 102 ? -0.457 2.243 -11.048 1.00 93.88 102 GLY A CA 1
ATOM 797 C C . GLY A 1 102 ? -0.760 3.072 -12.301 1.00 93.88 102 GLY A C 1
ATOM 798 O O . GLY A 1 102 ? 0.167 3.470 -13.000 1.00 93.88 102 GLY A O 1
ATOM 799 N N . ARG A 1 103 ? -2.038 3.372 -12.565 1.00 95.31 103 ARG A N 1
ATOM 800 C CA . ARG A 1 103 ? -2.489 4.325 -13.597 1.00 95.31 103 ARG A CA 1
ATOM 801 C C . ARG A 1 103 ? -2.567 5.774 -13.098 1.00 95.31 103 ARG A C 1
ATOM 803 O O . ARG A 1 103 ? -2.991 6.643 -13.852 1.00 95.31 103 ARG A O 1
ATOM 810 N N . HIS A 1 104 ? -2.165 6.035 -11.854 1.00 95.06 104 HIS A N 1
ATOM 811 C CA . HIS A 1 104 ? -2.180 7.350 -11.203 1.00 95.06 104 HIS A CA 1
ATOM 812 C C . HIS A 1 104 ? -3.581 7.955 -10.985 1.00 95.06 104 HIS A C 1
ATOM 814 O O . HIS A 1 104 ? -3.727 9.141 -10.701 1.00 95.06 104 HIS A O 1
ATOM 820 N N . GLU A 1 105 ? -4.638 7.141 -11.049 1.00 97.69 105 GLU A N 1
ATOM 821 C CA . GLU A 1 105 ? -6.030 7.591 -10.862 1.00 97.69 105 GLU A CA 1
ATOM 822 C C . GLU A 1 105 ? -6.332 7.958 -9.396 1.00 97.69 105 GLU A C 1
ATOM 824 O O . GLU A 1 105 ? -7.243 8.731 -9.100 1.00 97.69 105 GLU A O 1
ATOM 829 N N . GLN A 1 106 ? -5.540 7.423 -8.463 1.00 97.88 106 GLN A N 1
ATOM 830 C CA . GLN A 1 106 ? -5.721 7.573 -7.015 1.00 97.88 106 GLN A CA 1
ATOM 831 C C . GLN A 1 106 ? -4.752 8.579 -6.376 1.00 97.88 106 GLN A C 1
ATOM 833 O O . GLN A 1 106 ? -4.672 8.671 -5.153 1.00 97.88 106 GLN A O 1
ATOM 838 N N . ASP A 1 107 ? -4.029 9.369 -7.174 1.00 96.81 107 ASP A N 1
ATOM 839 C CA . ASP A 1 107 ? -2.970 10.272 -6.694 1.00 96.81 107 ASP A CA 1
ATOM 840 C C . ASP A 1 107 ? -3.439 11.312 -5.670 1.00 96.81 107 ASP A C 1
ATOM 842 O O . ASP A 1 107 ? -2.676 11.730 -4.801 1.00 96.81 107 ASP A O 1
ATOM 846 N N . HIS A 1 108 ? -4.712 11.704 -5.728 1.00 97.00 108 HIS A N 1
ATOM 847 C CA . HIS A 1 108 ? -5.325 12.617 -4.762 1.00 97.00 108 HIS A CA 1
ATOM 848 C C . HIS A 1 108 ? -5.326 12.071 -3.319 1.00 97.00 108 HIS A C 1
ATOM 850 O O . HIS A 1 108 ? -5.556 12.829 -2.379 1.00 97.00 108 HIS A O 1
ATOM 856 N N . ARG A 1 109 ? -5.060 10.771 -3.141 1.00 97.56 109 ARG A N 1
ATOM 857 C CA . ARG A 1 109 ? -5.029 10.054 -1.858 1.00 97.56 109 ARG A CA 1
ATOM 858 C C . ARG A 1 109 ? -3.609 9.752 -1.381 1.00 97.56 109 ARG A C 1
ATOM 860 O O . ARG A 1 109 ? -3.454 9.143 -0.321 1.00 97.56 109 ARG A O 1
ATOM 867 N N . LEU A 1 110 ? -2.585 10.122 -2.155 1.00 97.12 110 LEU A N 1
ATOM 868 C CA . LEU A 1 110 ? -1.189 9.866 -1.807 1.00 97.12 110 LEU A CA 1
ATOM 869 C C . LEU A 1 110 ? -0.826 10.562 -0.497 1.00 97.12 110 LEU A C 1
ATOM 871 O O . LEU A 1 110 ? -0.967 11.776 -0.345 1.00 97.12 110 LEU A O 1
ATOM 875 N N . ILE A 1 111 ? -0.314 9.772 0.442 1.00 96.19 111 ILE A N 1
ATOM 876 C CA . ILE A 1 111 ? 0.159 10.250 1.742 1.00 96.19 111 ILE A CA 1
ATOM 877 C C . ILE A 1 111 ? 1.494 10.984 1.578 1.00 96.19 111 ILE A C 1
ATOM 879 O O . ILE A 1 111 ? 1.770 11.957 2.284 1.00 96.19 111 ILE A O 1
ATOM 883 N N . GLU A 1 112 ? 2.320 10.523 0.640 1.00 92.69 112 GLU A N 1
ATOM 884 C CA . GLU A 1 112 ? 3.626 11.088 0.326 1.00 92.69 112 GLU A CA 1
ATOM 885 C C . GLU A 1 112 ? 3.645 11.537 -1.132 1.00 92.69 112 GLU A C 1
ATOM 887 O O . GLU A 1 112 ? 3.301 10.778 -2.038 1.00 92.69 112 GLU A O 1
ATOM 892 N N . LYS A 1 113 ? 4.024 12.798 -1.369 1.00 89.50 113 LYS A N 1
ATOM 893 C CA . LYS A 1 113 ? 4.101 13.322 -2.734 1.00 89.50 113 LYS A CA 1
ATOM 894 C C . LYS A 1 113 ? 5.242 12.629 -3.483 1.00 89.50 113 LYS A C 1
ATOM 896 O O . LYS A 1 113 ? 6.362 12.611 -2.966 1.00 89.50 113 LYS A O 1
ATOM 901 N N . PRO A 1 114 ? 5.002 12.132 -4.705 1.00 88.81 114 PRO A N 1
ATOM 902 C CA . PRO A 1 114 ? 6.041 11.481 -5.477 1.00 88.81 114 PRO A CA 1
ATOM 903 C C . PRO A 1 114 ? 7.115 12.495 -5.888 1.00 88.81 114 PRO A C 1
ATOM 905 O O . PRO A 1 114 ? 6.842 13.677 -6.119 1.00 88.81 114 PRO A O 1
ATOM 908 N N . GLY A 1 115 ? 8.358 12.024 -5.984 1.00 86.00 115 GLY A N 1
ATOM 909 C CA . GLY A 1 115 ? 9.470 12.821 -6.498 1.00 86.00 115 GLY A CA 1
ATOM 910 C C . GLY A 1 115 ? 9.386 13.046 -8.014 1.00 86.00 115 GLY A C 1
ATOM 911 O O . GLY A 1 115 ? 8.556 12.464 -8.706 1.00 86.00 115 GLY A O 1
ATOM 912 N N . LYS A 1 116 ? 10.308 13.856 -8.558 1.00 85.38 116 LYS A N 1
ATOM 913 C CA . LYS A 1 116 ? 10.394 14.127 -10.012 1.00 85.38 116 LYS A CA 1
ATOM 914 C C . LYS A 1 116 ? 10.599 12.860 -10.852 1.00 85.38 116 LYS A C 1
ATOM 916 O O . LYS A 1 116 ? 10.135 12.797 -11.982 1.00 85.38 116 LYS A O 1
ATOM 921 N N . LEU A 1 117 ? 11.309 11.876 -10.302 1.00 88.69 117 LEU A N 1
ATOM 922 C CA . LEU A 1 117 ? 11.551 10.569 -10.913 1.00 88.69 117 LEU A CA 1
ATOM 923 C C . LEU A 1 117 ? 10.642 9.522 -10.265 1.00 88.69 117 LEU A C 1
ATOM 925 O O . LEU A 1 117 ? 11.116 8.603 -9.592 1.00 88.69 117 LEU A O 1
ATOM 929 N N . ARG A 1 118 ? 9.328 9.717 -10.415 1.00 90.62 118 ARG A N 1
ATOM 930 C CA . ARG A 1 118 ? 8.326 8.782 -9.902 1.00 90.62 118 ARG A CA 1
ATOM 931 C C . ARG A 1 118 ? 8.501 7.410 -10.553 1.00 90.62 118 ARG A C 1
ATOM 933 O O . ARG A 1 118 ? 8.761 7.314 -11.752 1.00 90.62 118 ARG A O 1
ATOM 940 N N . GLY A 1 119 ? 8.384 6.362 -9.747 1.00 87.69 119 GLY A N 1
ATOM 941 C CA . GLY A 1 119 ? 8.426 4.990 -10.222 1.00 87.69 119 GLY A CA 1
ATOM 942 C C . GLY A 1 119 ? 7.190 4.610 -11.033 1.00 87.69 119 GLY A C 1
ATOM 943 O O . GLY A 1 119 ? 6.132 5.224 -10.929 1.00 87.69 119 GLY A O 1
ATOM 944 N N . SER A 1 120 ? 7.333 3.570 -11.846 1.00 88.94 120 SER A N 1
ATOM 945 C CA . SER A 1 120 ? 6.217 2.909 -12.518 1.00 88.94 120 SER A CA 1
ATOM 946 C C . SER A 1 120 ? 5.783 1.688 -11.717 1.00 88.94 120 SER A C 1
ATOM 948 O O . SER A 1 120 ? 6.621 0.962 -11.173 1.00 88.94 120 SER A O 1
ATOM 950 N N . TYR A 1 121 ? 4.474 1.456 -11.652 1.00 88.56 121 TYR A N 1
ATOM 951 C CA . TYR A 1 121 ? 3.931 0.253 -11.037 1.00 88.56 121 TYR A CA 1
ATOM 952 C C . TYR A 1 121 ? 4.305 -0.977 -11.864 1.00 88.56 121 TYR A C 1
ATOM 954 O O . TYR A 1 121 ? 4.085 -1.024 -13.076 1.00 88.56 121 TYR A O 1
ATOM 962 N N . VAL A 1 122 ? 4.854 -1.988 -11.196 1.00 79.56 122 VAL A N 1
ATOM 963 C CA . VAL A 1 122 ? 5.166 -3.275 -11.817 1.00 79.56 122 VAL A CA 1
ATOM 964 C C . VAL A 1 122 ? 4.101 -4.264 -11.374 1.00 79.56 122 VAL A C 1
ATOM 966 O O . VAL A 1 122 ? 4.213 -4.871 -10.311 1.00 79.56 122 VAL A O 1
ATOM 969 N N . ALA A 1 123 ? 3.056 -4.416 -12.189 1.00 72.38 123 ALA A N 1
ATOM 970 C CA . ALA A 1 123 ? 2.026 -5.415 -11.941 1.00 72.38 123 ALA A CA 1
ATOM 971 C C . ALA A 1 123 ? 2.647 -6.817 -11.867 1.00 72.38 123 ALA A C 1
ATOM 973 O O . ALA A 1 123 ? 3.563 -7.155 -12.623 1.00 72.38 123 ALA A O 1
ATOM 974 N N . SER A 1 124 ? 2.130 -7.655 -10.973 1.00 63.94 124 SER A N 1
ATOM 975 C CA . SER A 1 124 ? 2.467 -9.071 -10.975 1.00 63.94 124 SER A CA 1
ATOM 976 C C . SER A 1 124 ? 2.029 -9.707 -12.290 1.00 63.94 12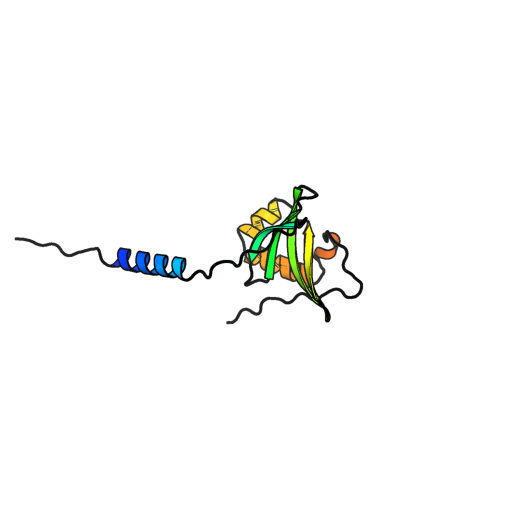4 SER A C 1
ATOM 978 O O . SER A 1 124 ? 0.838 -9.716 -12.613 1.00 63.94 124 SER A O 1
ATOM 980 N N . THR A 1 125 ? 2.964 -10.270 -13.046 1.00 56.41 125 THR A N 1
ATOM 981 C CA . THR A 1 125 ? 2.614 -11.161 -14.147 1.00 56.41 125 THR A CA 1
ATOM 982 C C . THR A 1 125 ? 2.111 -12.461 -13.529 1.00 56.41 125 THR A C 1
ATOM 984 O O . THR A 1 125 ? 2.873 -13.204 -12.911 1.00 56.41 125 THR A O 1
ATOM 987 N N . SER A 1 126 ? 0.806 -12.726 -13.634 1.00 47.50 126 SER A N 1
ATOM 988 C CA . SER A 1 126 ? 0.272 -14.046 -13.309 1.00 47.50 126 SER A CA 1
ATOM 989 C C . SER A 1 126 ? 0.982 -15.048 -14.211 1.00 47.50 126 SER A C 1
ATOM 991 O O . SER A 1 126 ? 0.843 -14.995 -15.435 1.00 47.50 126 SER A O 1
ATOM 993 N N . LYS A 1 127 ? 1.789 -15.926 -13.623 1.00 40.56 127 LYS A N 1
ATOM 994 C CA . LYS A 1 127 ? 2.317 -17.077 -14.342 1.00 40.56 127 LYS A CA 1
ATOM 995 C C . LYS A 1 127 ? 1.128 -18.016 -14.561 1.00 40.56 127 LYS A C 1
ATOM 997 O O . LYS A 1 127 ? 0.679 -18.638 -13.602 1.00 40.56 127 LYS A O 1
ATOM 1002 N N . THR A 1 128 ? 0.570 -17.981 -15.769 1.00 36.88 128 THR A N 1
ATOM 1003 C CA . THR A 1 128 ? -0.474 -18.901 -16.246 1.00 36.88 128 THR A CA 1
ATOM 1004 C C . THR A 1 128 ? 0.005 -20.344 -16.171 1.00 36.88 128 THR A C 1
ATOM 1006 O O . THR A 1 128 ? 1.210 -20.573 -16.437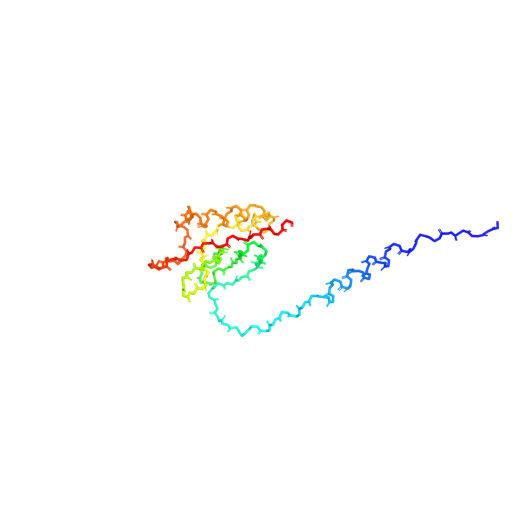 1.00 36.88 128 THR A O 1
#

Sequence (128 aa):
MVPGGWVGVGVAAAFVLLLLMLVLQKPKKPVKPVISRFKDTLVNRDHRYCLGIDERTGGYFFAINVVNPYIEYDEYYAISEAEYSTFQADVAAAVEFAKSCGRHEQDHRLIEKPGKLRGSYVASTSKT

Secondary structure (DSSP, 8-state):
--------HHHHHHHHHHHHHHHTSPPPPPPP----SEEEEEEETTTTEEEEEETTT--EEEEEEEE-SS-EEEEEEEE-HHHHHHHHH-HHHHHHHHHHHHTTTTGGGBSS---TTPPEE-------